Protein AF-A0AAV8SXL3-F1 (afdb_monomer_lite)

Secondary structure (DSSP, 8-state):
-----SSS---TTS---SSSTTTT------HHHHHHHHHHHHHHHHHHTT-HHHHHHHHHHHHHHHHHHHTT--BHHHHHHHHGGG--GGG-B-HHHHHHHHHHHHHHHHHHHHHHHHTT-

Organism: NCBI:txid1862640

Radius of gyration: 20.55 Å; chains: 1; bounding box: 75×24×53 Å

Sequence (121 aa):
MSELFSRHLDYHYLVSHPSSSLKGGETCTNSIASIFAWSRGLAHRAKLDDDARLLDFTEKLEAACIGVVESGKMTKDLALIIHGSKLTRDQYVNTEEFIDAVDEELKTRLAIKAQRGVAKA

Structure (mmCIF, N/CA/C/O backbone):
data_AF-A0AAV8SXL3-F1
#
_entry.id   AF-A0AAV8SXL3-F1
#
loop_
_atom_site.group_PDB
_atom_site.id
_atom_site.type_symbol
_atom_site.label_atom_id
_atom_site.label_alt_id
_atom_site.label_comp_id
_atom_site.label_asym_id
_atom_site.label_entity_id
_atom_site.label_seq_id
_atom_site.pdbx_PDB_ins_code
_atom_site.Cartn_x
_atom_site.Cartn_y
_atom_site.Cartn_z
_atom_site.occupancy
_atom_site.B_iso_or_equiv
_atom_site.auth_seq_id
_atom_site.auth_comp_id
_atom_site.auth_asym_id
_atom_site.auth_atom_id
_atom_site.pdbx_PDB_model_num
ATOM 1 N N . MET A 1 1 ? 45.869 -5.539 35.086 1.00 43.00 1 MET A N 1
ATOM 2 C CA . MET A 1 1 ? 46.646 -4.883 34.017 1.00 43.00 1 MET A CA 1
ATOM 3 C C . MET A 1 1 ? 46.448 -5.716 32.761 1.00 43.00 1 MET A C 1
ATOM 5 O O . MET A 1 1 ? 46.987 -6.806 32.725 1.00 43.00 1 MET A O 1
ATOM 9 N N . SER A 1 2 ? 45.650 -5.396 31.751 1.00 42.22 2 SER A N 1
ATOM 10 C CA . SER A 1 2 ? 44.787 -4.257 31.390 1.00 42.22 2 SER A CA 1
ATOM 11 C C . SER A 1 2 ? 44.322 -4.637 29.974 1.00 42.22 2 SER A C 1
ATOM 13 O O . SER A 1 2 ? 45.177 -4.761 29.107 1.00 42.22 2 SER A O 1
ATOM 15 N N . GLU A 1 3 ? 43.131 -5.210 29.801 1.00 39.22 3 GLU A N 1
ATOM 16 C CA . GLU A 1 3 ? 41.997 -4.700 28.987 1.00 39.22 3 GLU A CA 1
ATOM 17 C C . GLU A 1 3 ? 41.263 -6.003 28.571 1.00 39.22 3 GLU A C 1
ATOM 19 O O . GLU A 1 3 ? 41.872 -6.850 27.932 1.00 39.22 3 GLU A O 1
ATOM 24 N N . LEU A 1 4 ? 40.069 -6.420 29.010 1.00 47.38 4 LEU A N 1
ATOM 25 C CA . LEU A 1 4 ? 38.775 -5.750 29.137 1.00 47.38 4 LEU A CA 1
ATOM 26 C C . LEU A 1 4 ? 38.450 -4.878 27.914 1.00 47.38 4 LEU A C 1
ATOM 28 O O . LEU A 1 4 ? 39.121 -3.883 27.684 1.00 47.38 4 LEU A O 1
ATOM 32 N N . PHE A 1 5 ? 37.361 -5.248 27.217 1.00 36.19 5 PHE A N 1
ATOM 33 C CA . PHE A 1 5 ? 36.490 -4.387 26.392 1.00 36.19 5 PHE A CA 1
ATOM 34 C C . PHE A 1 5 ? 36.482 -4.426 24.845 1.00 36.19 5 PHE A C 1
ATOM 36 O O . PHE A 1 5 ? 36.018 -3.459 24.246 1.00 36.19 5 PHE A O 1
ATOM 43 N N . SER A 1 6 ? 36.868 -5.507 24.141 1.00 38.91 6 SER A N 1
ATOM 44 C CA . SER A 1 6 ? 36.725 -5.456 22.660 1.00 38.91 6 SER A CA 1
ATOM 45 C C . SER A 1 6 ? 36.506 -6.747 21.856 1.00 38.91 6 SER A C 1
ATOM 47 O O . SER A 1 6 ? 36.824 -6.775 20.673 1.00 38.91 6 SER A O 1
ATOM 49 N N . ARG A 1 7 ? 35.971 -7.838 22.427 1.00 38.25 7 ARG A N 1
ATOM 50 C CA . ARG A 1 7 ? 35.730 -9.078 21.641 1.00 38.25 7 ARG A CA 1
ATOM 51 C C . ARG A 1 7 ? 34.471 -9.869 22.012 1.00 38.25 7 ARG A C 1
ATOM 53 O O . ARG A 1 7 ? 34.505 -11.093 22.051 1.00 38.25 7 ARG A O 1
ATOM 60 N N . HIS A 1 8 ? 33.356 -9.197 22.295 1.00 44.12 8 HIS 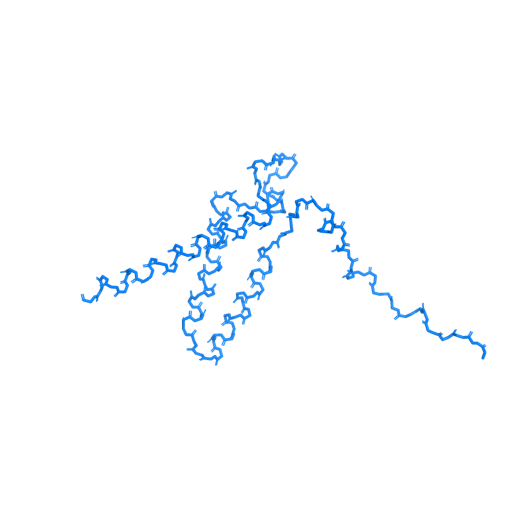A N 1
ATOM 61 C CA . HIS A 1 8 ? 32.078 -9.906 22.476 1.00 44.12 8 HIS A CA 1
ATOM 62 C C . HIS A 1 8 ? 30.880 -9.210 21.830 1.00 44.12 8 HIS A C 1
ATOM 64 O O . HIS A 1 8 ? 29.773 -9.247 22.348 1.00 44.12 8 HIS A O 1
ATOM 70 N N . LEU A 1 9 ? 31.101 -8.569 20.687 1.00 40.28 9 LEU A N 1
ATOM 71 C CA . LEU A 1 9 ? 30.021 -8.084 19.841 1.00 40.28 9 LEU A CA 1
ATOM 72 C C . LEU A 1 9 ? 30.327 -8.472 18.397 1.00 40.28 9 LEU A C 1
ATOM 74 O O . LEU A 1 9 ? 30.685 -7.636 17.573 1.00 40.28 9 LEU A O 1
ATOM 78 N N . ASP A 1 10 ? 30.142 -9.757 18.094 1.00 41.53 10 ASP A N 1
ATOM 79 C CA . ASP A 1 10 ? 29.799 -10.207 16.743 1.00 41.53 10 ASP A CA 1
ATOM 80 C C . ASP A 1 10 ? 28.389 -9.685 16.390 1.00 41.53 10 ASP A C 1
ATOM 82 O O . ASP A 1 10 ? 27.446 -10.434 16.158 1.00 41.53 10 ASP A O 1
ATOM 86 N N . TYR A 1 11 ? 28.235 -8.357 16.317 1.00 37.50 11 TYR A N 1
ATOM 87 C CA . TYR A 1 11 ? 27.122 -7.666 15.648 1.00 37.50 11 TYR A CA 1
ATOM 88 C C . TYR A 1 11 ? 27.303 -7.717 14.117 1.00 37.50 11 TYR A C 1
ATOM 90 O O . TYR A 1 11 ? 26.966 -6.790 13.382 1.00 37.50 11 TYR A O 1
ATOM 98 N N . HIS A 1 12 ? 27.853 -8.820 13.613 1.00 43.84 12 HIS A N 1
ATOM 99 C CA . HIS A 1 12 ? 28.385 -8.941 12.261 1.00 43.84 12 HIS A CA 1
ATOM 100 C C . HIS A 1 12 ? 27.328 -9.295 11.196 1.00 43.84 12 HIS A C 1
ATOM 102 O O . HIS A 1 12 ? 27.674 -9.879 10.174 1.00 43.84 12 HIS A O 1
ATOM 108 N N . TYR A 1 13 ? 26.054 -8.921 11.399 1.00 37.41 13 TYR A N 1
ATOM 109 C CA . TYR A 1 13 ? 24.984 -9.115 10.400 1.00 37.41 13 TYR A CA 1
ATOM 110 C C . TYR A 1 13 ? 23.921 -8.004 10.297 1.00 37.41 13 TYR A C 1
ATOM 112 O O . TYR A 1 13 ? 23.021 -8.132 9.474 1.00 37.41 13 TYR A O 1
ATOM 120 N N . LEU A 1 14 ? 23.995 -6.905 11.064 1.00 42.94 14 LEU A N 1
ATOM 121 C CA . LEU A 1 14 ? 22.891 -5.922 11.108 1.00 42.94 14 LEU A CA 1
ATOM 122 C C . LEU A 1 14 ? 23.165 -4.535 10.515 1.00 42.94 14 LEU A C 1
ATOM 124 O O . LEU A 1 14 ? 22.284 -3.683 10.569 1.00 42.94 14 LEU A O 1
ATOM 128 N N . VAL A 1 15 ? 24.319 -4.290 9.889 1.00 46.06 15 VAL A N 1
ATOM 129 C CA . VAL A 1 15 ? 24.576 -3.004 9.214 1.00 46.06 15 VAL A CA 1
ATOM 130 C C . VAL A 1 15 ? 25.356 -3.208 7.914 1.00 46.06 15 VAL A C 1
ATOM 132 O O . VAL A 1 15 ? 26.537 -2.904 7.793 1.00 46.06 15 VAL A O 1
ATOM 135 N N . SER A 1 16 ? 24.677 -3.723 6.899 1.00 39.53 16 SER A N 1
ATOM 136 C CA . SER A 1 16 ? 25.047 -3.478 5.505 1.00 39.53 16 SER A CA 1
ATOM 137 C C . SER A 1 16 ? 23.728 -3.156 4.818 1.00 39.53 16 SER A C 1
ATOM 139 O O . SER A 1 16 ? 22.988 -4.057 4.451 1.00 39.53 16 SER A O 1
ATOM 141 N N . HIS A 1 17 ? 23.212 -1.937 4.966 1.00 47.19 17 HIS A N 1
ATOM 142 C CA . HIS A 1 17 ? 23.449 -0.874 3.994 1.00 47.19 17 HIS A CA 1
ATOM 143 C C . HIS A 1 17 ? 23.376 0.526 4.640 1.00 47.19 17 HIS A C 1
ATOM 145 O O . HIS A 1 17 ? 22.283 1.070 4.793 1.00 47.19 17 HIS A O 1
ATOM 151 N N . PRO A 1 18 ? 24.517 1.176 4.927 1.00 44.28 18 PRO A N 1
ATOM 152 C CA . PRO A 1 18 ? 24.544 2.627 5.085 1.00 44.28 18 PRO A CA 1
ATOM 153 C C . PRO A 1 18 ? 25.575 3.255 4.135 1.00 44.28 18 PRO A C 1
ATOM 155 O O . PRO A 1 18 ? 26.580 3.791 4.590 1.00 44.28 18 PRO A O 1
ATOM 158 N N . SER A 1 19 ? 25.434 3.139 2.805 1.00 43.44 19 SER A N 1
ATOM 159 C CA . SER A 1 19 ? 26.451 3.724 1.894 1.00 43.44 19 SER A CA 1
ATOM 160 C C . SER A 1 19 ? 26.016 4.064 0.462 1.00 43.44 19 SER A C 1
ATOM 162 O O . SER A 1 19 ? 26.876 4.450 -0.325 1.00 43.44 19 SER A O 1
ATOM 164 N N . SER A 1 20 ? 24.738 3.958 0.086 1.00 43.78 20 SER A N 1
ATOM 165 C CA . SER A 1 20 ? 24.270 4.393 -1.249 1.00 43.78 20 SER A CA 1
ATOM 166 C C . SER A 1 20 ? 23.377 5.637 -1.202 1.00 43.78 20 SER A C 1
ATOM 168 O O . SER A 1 20 ? 23.541 6.517 -2.043 1.00 43.78 20 SER A O 1
ATOM 170 N N . SER A 1 21 ? 22.535 5.803 -0.174 1.00 46.56 21 SER A N 1
ATOM 171 C CA . SER A 1 21 ? 21.697 7.012 -0.035 1.00 46.56 21 SER A CA 1
ATOM 172 C C . SER A 1 21 ? 22.473 8.277 0.362 1.00 46.56 21 SER A C 1
ATOM 174 O O . SER A 1 21 ? 21.969 9.378 0.189 1.00 46.56 21 SER A O 1
ATOM 176 N N . LEU A 1 22 ? 23.717 8.157 0.845 1.00 38.78 22 LEU A N 1
ATOM 177 C CA . LEU A 1 22 ? 24.577 9.311 1.168 1.00 38.78 22 LEU A CA 1
ATOM 178 C C . LEU A 1 22 ? 25.372 9.836 -0.044 1.00 38.78 22 LEU A C 1
ATOM 180 O O . LEU A 1 22 ? 26.066 10.844 0.065 1.00 38.78 22 LEU A O 1
ATOM 184 N N . LYS A 1 23 ? 25.297 9.160 -1.199 1.00 40.06 23 LYS A N 1
ATOM 185 C CA . LYS A 1 23 ? 26.036 9.507 -2.423 1.00 40.06 23 LYS A CA 1
ATOM 186 C C . LYS A 1 23 ? 25.127 9.489 -3.652 1.00 40.06 23 LYS A C 1
ATOM 188 O O . LYS A 1 23 ? 25.386 8.732 -4.575 1.00 40.06 23 LYS A O 1
ATOM 193 N N . GLY A 1 24 ? 24.070 10.306 -3.658 1.00 41.59 24 GLY A N 1
ATOM 194 C CA . GLY A 1 24 ? 23.363 10.748 -4.877 1.00 41.59 24 GLY A CA 1
ATOM 195 C C . GLY A 1 24 ? 22.913 9.670 -5.878 1.00 41.59 24 GLY A C 1
ATOM 196 O O . GLY A 1 24 ? 22.670 9.996 -7.035 1.00 41.59 24 GLY A O 1
ATOM 197 N N . GLY A 1 25 ? 22.849 8.401 -5.473 1.00 45.16 25 GLY A N 1
ATOM 198 C CA . GLY A 1 25 ? 22.430 7.289 -6.311 1.00 45.16 25 GLY A CA 1
ATOM 199 C C . GLY A 1 25 ? 20.956 7.004 -6.075 1.00 45.16 25 GLY A C 1
ATOM 200 O O . GLY A 1 25 ? 20.516 6.970 -4.924 1.00 45.16 25 GLY A O 1
ATOM 201 N N . GLU A 1 26 ? 20.208 6.783 -7.157 1.00 51.91 26 GLU A N 1
ATOM 202 C CA . GLU A 1 26 ? 18.798 6.392 -7.106 1.00 51.91 26 GLU A CA 1
ATOM 203 C C . GLU A 1 26 ? 18.638 5.168 -6.193 1.00 51.91 26 GLU A C 1
ATOM 205 O O . GLU A 1 26 ? 19.021 4.043 -6.530 1.00 51.91 26 GLU A O 1
ATOM 210 N N . THR A 1 27 ? 18.111 5.389 -4.990 1.00 54.62 27 THR A N 1
ATOM 211 C CA . THR A 1 27 ? 17.890 4.313 -4.029 1.00 54.62 27 THR A CA 1
ATOM 212 C C . THR A 1 27 ? 16.686 3.516 -4.526 1.00 54.62 27 THR A C 1
ATOM 214 O O . THR A 1 27 ? 15.597 4.061 -4.693 1.00 54.62 27 THR A O 1
ATOM 217 N N . CYS A 1 28 ? 16.888 2.232 -4.816 1.00 55.38 28 CYS A N 1
ATOM 218 C CA . CYS A 1 28 ? 15.854 1.300 -5.278 1.00 55.38 28 CYS A CA 1
ATOM 219 C C . CYS A 1 28 ? 15.542 0.277 -4.175 1.00 55.38 28 CYS A C 1
ATOM 221 O O . CYS A 1 28 ? 15.527 -0.919 -4.438 1.00 55.38 28 CYS A O 1
ATOM 223 N N . THR A 1 29 ? 15.389 0.743 -2.934 1.00 65.38 29 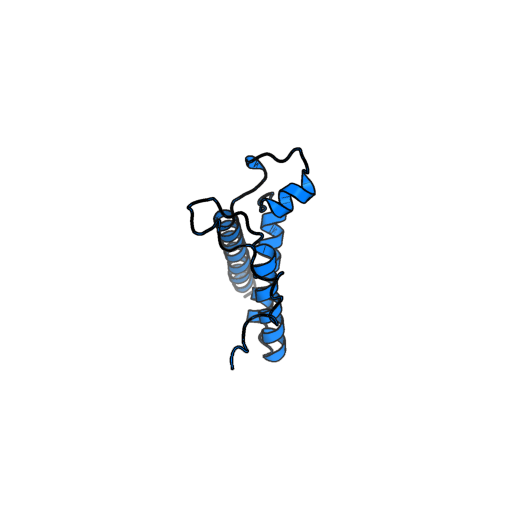THR A N 1
ATOM 224 C CA . THR A 1 29 ? 15.073 -0.114 -1.786 1.00 65.38 29 THR A CA 1
ATOM 225 C C . THR A 1 29 ? 13.587 -0.443 -1.813 1.00 65.38 29 THR A C 1
ATOM 227 O O . THR A 1 29 ? 12.762 0.453 -1.980 1.00 65.38 29 THR A O 1
ATOM 230 N N . ASN A 1 30 ? 13.223 -1.709 -1.616 1.00 68.19 30 ASN A N 1
ATOM 231 C CA . ASN A 1 30 ? 11.827 -2.126 -1.540 1.00 68.19 30 ASN A CA 1
ATOM 232 C C . ASN A 1 30 ? 11.054 -1.466 -0.371 1.00 68.19 30 ASN A C 1
ATOM 234 O O . ASN A 1 30 ? 10.989 -1.994 0.741 1.00 68.19 30 ASN A O 1
ATOM 238 N N . SER A 1 31 ? 10.421 -0.323 -0.638 1.00 77.31 31 SER A N 1
ATOM 239 C CA . SER A 1 31 ? 9.575 0.420 0.303 1.00 77.31 31 SER A CA 1
ATOM 240 C C . SER A 1 31 ? 8.257 -0.288 0.634 1.00 77.31 31 SER A C 1
ATOM 242 O O . SER A 1 31 ? 7.638 0.043 1.646 1.00 77.31 31 SER A O 1
ATOM 244 N N . ILE A 1 32 ? 7.856 -1.309 -0.138 1.00 82.94 32 ILE A N 1
ATOM 245 C CA . ILE A 1 32 ? 6.625 -2.082 0.092 1.00 82.94 32 ILE A CA 1
ATOM 246 C C . ILE A 1 32 ? 6.662 -2.737 1.472 1.00 82.94 32 ILE A C 1
ATOM 248 O O . ILE A 1 32 ? 5.701 -2.625 2.228 1.00 82.94 32 ILE A O 1
ATOM 252 N N . ALA A 1 33 ? 7.782 -3.363 1.847 1.00 85.12 33 ALA A N 1
ATOM 253 C CA . ALA A 1 33 ? 7.908 -4.021 3.147 1.00 85.12 33 ALA A CA 1
ATOM 254 C C . ALA A 1 33 ? 7.700 -3.035 4.312 1.00 85.12 33 ALA A C 1
ATOM 256 O O . ALA A 1 33 ? 6.972 -3.336 5.259 1.00 85.12 33 ALA A O 1
ATOM 257 N N . SER A 1 34 ? 8.273 -1.833 4.214 1.00 88.56 34 SER A N 1
ATOM 258 C CA . SER A 1 34 ? 8.109 -0.776 5.217 1.00 88.56 34 SER A CA 1
ATOM 259 C C . SER A 1 34 ? 6.670 -0.258 5.284 1.00 88.56 34 SER A C 1
ATOM 261 O O . SER A 1 34 ? 6.134 -0.087 6.378 1.00 88.56 34 SER A O 1
ATOM 263 N N . ILE A 1 35 ? 6.012 -0.057 4.137 1.00 89.25 35 ILE A N 1
ATOM 264 C CA . ILE A 1 35 ? 4.599 0.356 4.073 1.00 89.25 35 ILE A CA 1
ATOM 265 C C . ILE A 1 35 ? 3.696 -0.704 4.723 1.00 89.25 35 ILE A C 1
ATOM 267 O O . ILE A 1 35 ? 2.805 -0.372 5.510 1.00 89.25 35 ILE A O 1
ATOM 271 N N . PHE A 1 36 ? 3.943 -1.987 4.446 1.00 90.56 36 PHE A N 1
ATOM 272 C CA . PHE A 1 36 ? 3.181 -3.093 5.030 1.00 90.56 36 PHE A CA 1
ATOM 273 C C . PHE A 1 36 ? 3.432 -3.258 6.535 1.00 90.56 36 PHE A C 1
ATOM 275 O O . PHE A 1 36 ? 2.499 -3.541 7.282 1.00 90.56 36 PHE A O 1
ATOM 282 N N . ALA A 1 37 ? 4.654 -3.012 7.015 1.00 91.81 37 ALA A N 1
ATOM 283 C CA . ALA A 1 37 ? 4.940 -3.010 8.449 1.00 91.81 37 ALA A CA 1
ATOM 284 C C . ALA A 1 37 ? 4.113 -1.944 9.194 1.00 91.81 37 ALA A C 1
ATOM 286 O O . ALA A 1 37 ? 3.484 -2.242 10.213 1.00 91.81 37 ALA A O 1
ATOM 287 N N . TRP A 1 38 ? 4.054 -0.720 8.658 1.00 93.19 38 TRP A N 1
ATOM 288 C CA . TRP A 1 38 ? 3.274 0.369 9.250 1.00 93.19 38 TRP A CA 1
ATOM 289 C C . TRP A 1 38 ? 1.767 0.140 9.161 1.00 93.19 38 TRP A C 1
ATOM 291 O O . TRP A 1 38 ? 1.077 0.256 10.172 1.00 93.19 38 TRP A O 1
ATOM 301 N N . SER A 1 39 ? 1.248 -0.216 7.985 1.00 94.25 39 SER A N 1
ATOM 302 C CA . SER A 1 39 ? -0.190 -0.470 7.801 1.00 94.25 39 SER A CA 1
ATOM 303 C C . SER A 1 39 ? -0.691 -1.598 8.700 1.00 94.25 39 SER A C 1
ATOM 305 O O . SER A 1 39 ? -1.721 -1.430 9.347 1.00 94.25 39 SER A O 1
ATOM 307 N N . ARG A 1 40 ? 0.062 -2.694 8.857 1.00 93.81 40 ARG A N 1
ATOM 308 C CA . ARG A 1 40 ? -0.309 -3.795 9.764 1.00 93.81 40 ARG A CA 1
ATOM 309 C C . ARG A 1 40 ? -0.253 -3.393 11.235 1.00 93.81 40 ARG A C 1
ATOM 311 O O . ARG A 1 40 ? -1.150 -3.766 11.993 1.00 93.81 40 ARG A O 1
ATOM 318 N N . GLY A 1 41 ? 0.751 -2.612 11.638 1.00 94.56 41 GLY A N 1
ATOM 319 C CA . GLY A 1 41 ? 0.831 -2.053 12.991 1.00 94.56 41 GLY A CA 1
ATOM 320 C C . GLY A 1 41 ? -0.349 -1.127 13.311 1.00 94.56 41 GLY A C 1
ATOM 321 O O . GLY A 1 41 ? -0.979 -1.257 14.364 1.00 94.56 41 GLY A O 1
ATOM 322 N N . LEU A 1 42 ? -0.702 -0.247 12.373 1.00 94.25 42 LEU A N 1
ATOM 323 C CA . LEU A 1 42 ? -1.852 0.653 12.482 1.00 94.25 42 LEU A CA 1
ATOM 324 C C . LEU A 1 42 ? -3.182 -0.105 12.462 1.00 94.25 42 LEU A C 1
ATOM 326 O O . LEU A 1 42 ? -4.062 0.208 13.255 1.00 94.25 42 LEU A O 1
ATOM 330 N N . ALA A 1 43 ? -3.321 -1.137 11.631 1.00 95.06 43 ALA A N 1
ATOM 331 C CA . ALA A 1 43 ? -4.526 -1.960 11.571 1.00 95.06 43 ALA A CA 1
ATOM 332 C C . ALA A 1 43 ? -4.750 -2.711 12.889 1.00 95.06 43 ALA A C 1
ATOM 334 O O . ALA A 1 43 ? -5.881 -2.862 13.348 1.00 95.06 43 ALA A O 1
ATOM 335 N N . HIS A 1 44 ? -3.670 -3.174 13.527 1.00 95.06 44 HIS A N 1
ATOM 336 C CA . HIS A 1 44 ? -3.756 -3.776 14.852 1.00 95.06 44 HIS A CA 1
ATOM 337 C C . HIS A 1 44 ? -4.200 -2.755 15.906 1.00 95.06 44 HIS A C 1
ATOM 339 O O . HIS A 1 44 ? -5.092 -3.054 16.695 1.00 95.06 44 HIS A O 1
ATOM 345 N N . ARG A 1 45 ? -3.639 -1.538 15.880 1.00 95.38 45 ARG A N 1
ATOM 346 C CA . ARG A 1 45 ? -4.065 -0.445 16.766 1.00 95.38 45 ARG A CA 1
ATOM 347 C C . ARG A 1 45 ? -5.5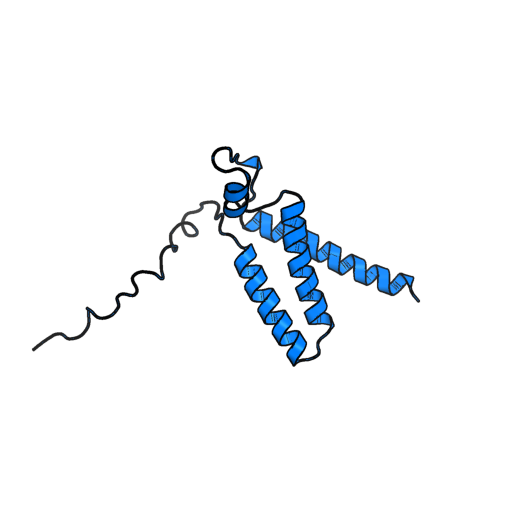39 -0.089 16.566 1.00 95.38 45 ARG A C 1
ATOM 349 O O . ARG A 1 45 ? -6.279 -0.048 17.538 1.00 95.38 45 ARG A O 1
ATOM 356 N N . ALA A 1 46 ? -5.976 0.042 15.317 1.00 95.44 46 ALA A N 1
ATOM 357 C CA . ALA A 1 46 ? -7.364 0.318 14.960 1.00 95.44 46 ALA A CA 1
ATOM 358 C C . ALA A 1 46 ? -8.338 -0.709 15.552 1.00 95.44 46 ALA A C 1
ATOM 360 O O . ALA A 1 46 ? -9.394 -0.340 16.048 1.00 95.44 46 ALA A O 1
ATOM 361 N N . LYS A 1 47 ? -7.967 -1.996 15.546 1.00 93.75 47 LYS A N 1
ATOM 362 C CA . LYS A 1 47 ? -8.779 -3.065 16.150 1.00 93.75 47 LYS A CA 1
ATOM 363 C C . LYS A 1 47 ? -8.846 -2.982 17.673 1.00 93.75 47 LYS A C 1
ATOM 365 O O . LYS A 1 47 ? -9.869 -3.343 18.239 1.00 93.75 47 LYS A O 1
ATOM 370 N N . LEU A 1 48 ? -7.766 -2.556 18.330 1.00 95.81 48 LEU A N 1
ATOM 371 C CA . LEU A 1 48 ? -7.748 -2.373 19.785 1.00 95.81 48 LEU A CA 1
ATOM 372 C C . LEU A 1 48 ? -8.607 -1.181 20.218 1.00 95.81 48 LEU A C 1
ATOM 374 O O . LEU A 1 48 ? -9.236 -1.242 21.269 1.00 95.81 48 LEU A O 1
ATOM 378 N N . ASP A 1 49 ? -8.640 -0.136 19.393 1.00 95.12 49 ASP A N 1
ATOM 379 C CA . ASP A 1 49 ? -9.325 1.123 19.689 1.00 95.12 49 ASP A CA 1
ATOM 380 C C . ASP A 1 49 ? -10.751 1.192 19.087 1.00 95.12 49 ASP A C 1
ATOM 382 O O . ASP A 1 49 ? -11.412 2.220 19.203 1.00 95.12 49 ASP A O 1
ATOM 386 N N . ASP A 1 50 ? -11.220 0.117 18.433 1.00 94.69 50 ASP A N 1
ATOM 387 C CA . ASP A 1 50 ? -12.472 0.051 17.651 1.00 94.69 50 ASP A CA 1
ATOM 388 C C . ASP A 1 50 ? -12.620 1.193 16.613 1.00 94.69 50 ASP A C 1
ATOM 390 O O . ASP A 1 50 ? -13.710 1.680 16.304 1.00 94.69 50 ASP A O 1
ATOM 394 N N . ASP A 1 51 ? -11.496 1.644 16.040 1.00 95.62 51 ASP A N 1
ATOM 395 C CA . ASP A 1 51 ? -11.471 2.713 15.039 1.00 95.62 51 ASP A CA 1
ATOM 396 C C . ASP A 1 51 ? -11.643 2.151 13.621 1.00 95.62 51 ASP A C 1
AT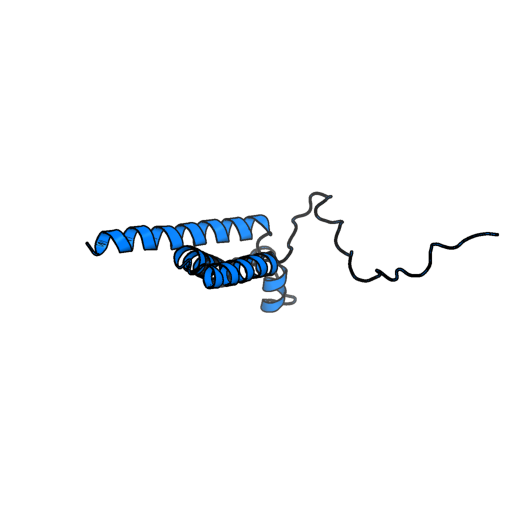OM 398 O O . ASP A 1 51 ? -10.687 1.870 12.886 1.00 95.62 51 ASP A O 1
ATOM 402 N N . ALA A 1 52 ? -12.903 2.042 13.202 1.00 93.50 52 ALA A N 1
ATOM 403 C CA . ALA A 1 52 ? -13.262 1.601 11.858 1.00 93.50 52 ALA A CA 1
ATOM 404 C C . ALA A 1 52 ? -12.698 2.500 10.739 1.00 93.50 52 ALA A C 1
ATOM 406 O O . ALA A 1 52 ? -12.500 2.022 9.622 1.00 93.50 52 ALA A O 1
ATOM 407 N N . ARG A 1 53 ? -12.429 3.791 10.994 1.00 92.50 53 ARG A N 1
ATOM 408 C CA . ARG A 1 53 ? -11.873 4.703 9.975 1.00 92.50 53 ARG A CA 1
ATOM 409 C C . ARG A 1 53 ? -10.387 4.452 9.777 1.00 92.50 53 ARG A C 1
ATOM 411 O O . ARG A 1 53 ? -9.925 4.451 8.638 1.00 92.50 53 ARG A O 1
ATOM 418 N N . LEU A 1 54 ? -9.654 4.216 10.864 1.00 92.31 54 LEU A N 1
ATOM 419 C CA . LEU A 1 54 ? -8.236 3.882 10.791 1.00 92.31 54 LEU A CA 1
ATOM 420 C C . LEU A 1 54 ? -8.028 2.523 10.113 1.00 92.31 54 LEU A C 1
ATOM 422 O O . LEU A 1 54 ? -7.173 2.407 9.237 1.00 92.31 54 LEU A O 1
ATOM 426 N N . LEU A 1 55 ? -8.849 1.523 10.446 1.00 94.12 55 LEU A N 1
ATOM 427 C CA . LEU A 1 55 ? -8.797 0.217 9.787 1.00 94.12 55 LEU A CA 1
ATOM 428 C C . LEU A 1 55 ? -9.047 0.349 8.273 1.00 94.12 55 LEU A C 1
ATOM 430 O O . LEU A 1 55 ? -8.242 -0.105 7.460 1.00 94.12 55 LEU A O 1
ATOM 434 N N . ASP A 1 56 ? -10.095 1.079 7.895 1.00 93.69 56 ASP A N 1
ATOM 435 C CA . ASP A 1 56 ? -10.470 1.351 6.504 1.00 93.69 56 ASP A CA 1
ATOM 436 C C . ASP A 1 56 ? -9.404 2.149 5.722 1.00 93.69 56 ASP A C 1
ATOM 438 O O . ASP A 1 56 ? -9.291 1.999 4.499 1.00 93.69 56 ASP A O 1
ATOM 442 N N . PHE A 1 57 ? -8.621 2.992 6.403 1.00 94.88 57 PHE A N 1
ATOM 443 C CA . PHE A 1 57 ? -7.451 3.661 5.831 1.00 94.88 57 PHE A CA 1
ATOM 444 C C . PHE A 1 57 ? -6.316 2.667 5.572 1.00 94.88 57 PHE A C 1
ATOM 446 O O . PHE A 1 57 ? -5.770 2.643 4.470 1.00 94.88 57 PHE A O 1
ATOM 453 N N . THR A 1 58 ? -5.985 1.817 6.550 1.00 95.31 58 THR A N 1
ATOM 454 C CA . THR A 1 58 ? -4.896 0.836 6.403 1.00 95.31 58 THR A CA 1
ATOM 455 C C . THR A 1 58 ? -5.155 -0.163 5.282 1.00 95.31 58 THR A C 1
ATOM 457 O O . THR A 1 58 ? -4.256 -0.441 4.493 1.00 95.31 58 THR A O 1
ATOM 460 N N . GLU A 1 59 ? -6.398 -0.623 5.136 1.00 94.75 59 GLU A N 1
ATOM 461 C CA . GLU A 1 59 ? -6.801 -1.521 4.050 1.00 94.75 59 GLU A CA 1
ATOM 462 C C . GLU A 1 59 ? -6.667 -0.847 2.678 1.00 94.75 59 GLU A C 1
ATOM 464 O O . GLU 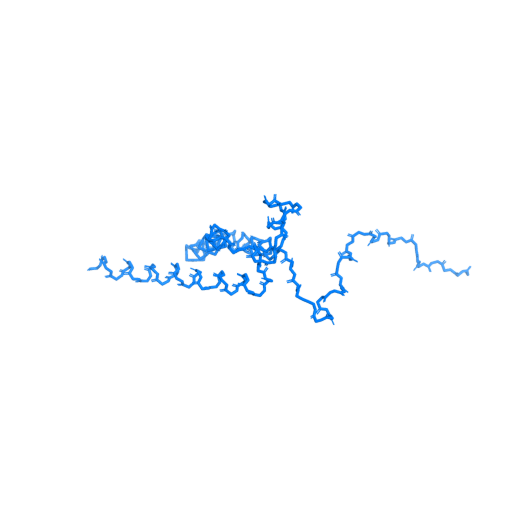A 1 59 ? -6.231 -1.471 1.711 1.00 94.75 59 GLU A O 1
ATOM 469 N N . LYS A 1 60 ? -6.988 0.450 2.583 1.00 94.88 60 LYS A N 1
ATOM 470 C CA . LYS A 1 60 ? -6.791 1.221 1.347 1.00 94.88 60 LYS A CA 1
ATOM 471 C C . LYS A 1 60 ? -5.331 1.465 1.032 1.00 94.88 60 LYS A C 1
ATOM 473 O O . LYS A 1 60 ? -4.989 1.422 -0.143 1.00 94.88 60 LYS A O 1
ATOM 478 N N . LEU A 1 61 ? -4.499 1.723 2.036 1.00 94.69 61 LEU A N 1
ATOM 479 C CA . LEU A 1 61 ? -3.061 1.893 1.847 1.00 94.69 61 LEU A CA 1
ATOM 480 C C . LEU A 1 61 ? -2.432 0.612 1.285 1.00 94.69 61 LEU A C 1
ATOM 482 O O . LEU A 1 61 ? -1.686 0.673 0.309 1.00 94.69 61 LEU A O 1
ATOM 486 N N . GLU A 1 62 ? -2.792 -0.552 1.832 1.00 94.69 62 GLU A N 1
ATOM 487 C CA . GLU A 1 62 ? -2.353 -1.841 1.286 1.00 94.69 62 GLU A CA 1
ATOM 488 C C . GLU A 1 62 ? -2.878 -2.062 -0.139 1.00 94.69 62 GLU A C 1
ATOM 490 O O . GLU A 1 62 ? -2.113 -2.422 -1.034 1.00 94.69 62 GLU A O 1
ATOM 495 N N . ALA A 1 63 ? -4.162 -1.784 -0.381 1.00 94.75 63 ALA A N 1
ATOM 496 C CA . ALA A 1 63 ? -4.764 -1.947 -1.701 1.00 94.75 63 ALA A CA 1
ATOM 497 C C . ALA A 1 63 ? -4.194 -0.975 -2.751 1.00 94.75 63 ALA A C 1
ATOM 499 O O . ALA A 1 63 ? -4.097 -1.338 -3.920 1.00 94.75 63 ALA A O 1
ATOM 500 N N . ALA A 1 64 ? -3.809 0.241 -2.354 1.00 95.31 64 ALA A N 1
ATOM 501 C CA . ALA A 1 64 ? -3.136 1.206 -3.219 1.00 95.31 64 ALA A CA 1
ATOM 502 C C . ALA A 1 64 ? -1.748 0.699 -3.618 1.00 95.31 64 ALA A C 1
ATOM 504 O O . ALA A 1 64 ? -1.408 0.691 -4.796 1.00 95.31 64 ALA A O 1
ATOM 505 N N . CYS A 1 65 ? -0.981 0.193 -2.650 1.00 93.62 65 CYS A N 1
ATOM 506 C CA . CYS A 1 65 ? 0.336 -0.384 -2.901 1.00 93.62 65 CYS A CA 1
ATOM 507 C C . CYS A 1 65 ? 0.271 -1.565 -3.886 1.00 93.62 65 CYS A C 1
ATOM 509 O O . CYS A 1 65 ? 1.041 -1.618 -4.844 1.00 93.62 65 CYS A O 1
ATOM 511 N N . ILE A 1 66 ? -0.701 -2.465 -3.703 1.00 92.12 66 ILE A N 1
ATOM 512 C CA . ILE A 1 66 ? -0.948 -3.580 -4.629 1.00 92.12 66 ILE A CA 1
ATOM 513 C C . ILE A 1 66 ? -1.350 -3.059 -6.016 1.00 92.12 66 ILE A C 1
ATOM 515 O O . ILE A 1 66 ? -0.762 -3.477 -7.009 1.00 92.12 66 ILE A O 1
ATOM 519 N N . GLY A 1 67 ? -2.286 -2.107 -6.091 1.00 93.44 67 GLY A N 1
ATOM 520 C CA . GLY A 1 67 ? -2.753 -1.549 -7.364 1.00 93.44 67 GLY A CA 1
ATOM 521 C C . GLY A 1 67 ? -1.643 -0.879 -8.180 1.00 93.44 67 GLY A C 1
ATOM 522 O O . GLY A 1 67 ? -1.595 -1.028 -9.400 1.00 93.44 67 GLY A O 1
ATOM 523 N N . VAL A 1 68 ? -0.699 -0.200 -7.522 1.00 93.25 68 VAL A N 1
ATOM 524 C CA . VAL A 1 68 ? 0.474 0.392 -8.185 1.00 93.25 68 VAL A CA 1
ATOM 525 C C . VAL A 1 68 ? 1.362 -0.693 -8.800 1.00 93.25 68 VAL A C 1
ATOM 527 O O . VAL A 1 68 ? 1.722 -0.584 -9.974 1.00 93.25 68 VAL A O 1
ATOM 530 N N . VAL A 1 69 ? 1.634 -1.776 -8.069 1.00 90.88 69 VAL A N 1
ATOM 531 C CA . VAL A 1 69 ? 2.402 -2.920 -8.590 1.00 90.88 69 VAL A CA 1
ATOM 532 C C . VAL A 1 69 ? 1.681 -3.590 -9.762 1.00 90.88 69 VAL A C 1
ATOM 534 O O . VAL A 1 69 ? 2.304 -3.863 -10.788 1.00 90.88 69 VAL A O 1
ATOM 537 N N . GLU A 1 70 ? 0.370 -3.804 -9.652 1.00 89.94 70 GLU A N 1
ATOM 538 C CA . GLU A 1 70 ? -0.458 -4.388 -10.717 1.00 89.94 70 GLU A CA 1
ATOM 539 C C . GLU A 1 70 ? -0.529 -3.498 -11.967 1.00 89.94 70 GLU A C 1
ATOM 541 O O . GLU A 1 70 ? -0.628 -4.009 -13.082 1.00 89.94 70 GLU A O 1
ATOM 546 N N . SER A 1 71 ? -0.399 -2.175 -11.811 1.00 89.44 71 SER A N 1
ATOM 547 C CA . SER A 1 71 ? -0.290 -1.226 -12.930 1.00 89.44 71 SER A CA 1
ATOM 548 C C . SER A 1 71 ? 1.061 -1.273 -13.659 1.00 89.44 71 SER A C 1
ATOM 550 O O . SER A 1 71 ? 1.267 -0.549 -14.633 1.00 89.44 71 SER A O 1
ATOM 552 N N . GLY A 1 72 ? 1.991 -2.116 -13.197 1.00 86.94 72 GLY A N 1
ATOM 553 C CA . GLY A 1 72 ? 3.331 -2.270 -13.759 1.00 86.94 72 GLY A CA 1
ATOM 554 C C . GLY A 1 72 ? 4.380 -1.344 -13.142 1.00 86.94 72 GLY A C 1
ATOM 555 O O . GLY A 1 72 ? 5.547 -1.417 -13.521 1.00 86.94 72 GLY A O 1
ATOM 556 N N . LYS A 1 73 ? 4.009 -0.496 -12.175 1.00 88.62 73 LYS A N 1
ATOM 557 C CA . LYS A 1 73 ? 4.954 0.348 -11.435 1.00 88.62 73 LYS A CA 1
ATOM 558 C C . LYS A 1 73 ? 5.454 -0.404 -10.210 1.00 88.62 73 LYS A C 1
ATOM 560 O O . LYS A 1 73 ? 4.734 -0.582 -9.235 1.00 88.62 73 LYS A O 1
ATOM 565 N N . MET A 1 74 ? 6.704 -0.838 -10.239 1.00 88.12 74 MET A N 1
ATOM 566 C CA . MET A 1 74 ? 7.306 -1.582 -9.135 1.00 88.12 74 MET A CA 1
ATOM 567 C C . MET A 1 74 ? 8.776 -1.224 -8.958 1.00 88.12 74 MET A C 1
ATOM 569 O O . MET A 1 74 ? 9.417 -0.702 -9.868 1.00 88.12 74 MET A O 1
ATOM 573 N N . THR A 1 75 ? 9.319 -1.499 -7.778 1.00 86.81 75 THR A N 1
ATOM 574 C CA . THR A 1 75 ? 10.741 -1.291 -7.497 1.00 86.81 75 THR A CA 1
ATOM 575 C C . THR A 1 75 ? 11.596 -2.375 -8.152 1.00 86.81 75 THR A C 1
ATOM 577 O O . THR A 1 75 ? 11.120 -3.456 -8.515 1.00 86.81 75 THR A O 1
ATOM 580 N N . LYS A 1 76 ? 12.896 -2.091 -8.283 1.00 82.94 76 LYS A N 1
ATOM 581 C CA . LYS A 1 76 ? 13.872 -2.975 -8.934 1.00 82.94 76 LYS A CA 1
ATOM 582 C C . LYS A 1 76 ? 13.876 -4.399 -8.368 1.00 82.94 76 LYS A C 1
ATOM 584 O O . LYS A 1 76 ? 14.013 -5.342 -9.140 1.00 82.94 76 LYS A O 1
ATOM 589 N N . ASP A 1 77 ? 13.698 -4.556 -7.056 1.00 83.38 77 ASP A N 1
ATOM 590 C CA . ASP A 1 77 ? 13.675 -5.867 -6.393 1.00 83.38 77 ASP A CA 1
ATOM 591 C C . ASP A 1 77 ? 12.525 -6.749 -6.902 1.00 83.38 77 ASP A C 1
ATOM 593 O O . ASP A 1 77 ? 12.724 -7.927 -7.199 1.00 83.38 77 ASP A O 1
ATOM 597 N N . LEU A 1 78 ? 11.328 -6.174 -7.065 1.00 83.56 78 LEU A N 1
ATOM 598 C CA . LEU A 1 78 ? 10.159 -6.894 -7.577 1.00 83.56 78 LEU A CA 1
ATOM 599 C C . LEU A 1 78 ? 10.296 -7.189 -9.073 1.00 83.56 78 LEU A C 1
ATOM 601 O O . LEU A 1 78 ? 10.053 -8.313 -9.514 1.00 83.56 78 LEU A O 1
ATOM 605 N N . ALA A 1 79 ? 10.749 -6.200 -9.845 1.00 85.06 79 ALA A N 1
ATOM 606 C CA . ALA A 1 79 ? 10.952 -6.356 -11.279 1.00 85.06 79 ALA A CA 1
ATOM 607 C C . ALA A 1 79 ? 12.010 -7.429 -11.590 1.00 85.06 79 ALA A C 1
ATOM 609 O O . ALA A 1 79 ? 11.861 -8.191 -12.545 1.00 85.06 79 ALA A O 1
ATOM 610 N N . LEU A 1 80 ? 13.049 -7.545 -10.755 1.00 85.38 80 LEU A N 1
ATOM 611 C CA . LEU A 1 80 ? 14.070 -8.585 -10.873 1.00 85.38 80 LEU A CA 1
ATOM 612 C C . LEU A 1 80 ? 13.491 -9.992 -10.660 1.00 85.38 80 LEU A C 1
ATOM 614 O O . LEU A 1 80 ? 13.878 -10.912 -11.377 1.00 85.38 80 LEU A O 1
ATOM 618 N N . ILE A 1 81 ? 12.551 -10.164 -9.725 1.00 85.44 81 ILE A N 1
ATOM 619 C CA . ILE A 1 81 ? 11.874 -11.452 -9.491 1.00 85.44 81 ILE A CA 1
ATOM 620 C C . ILE A 1 81 ? 11.020 -11.849 -10.705 1.00 85.44 81 ILE A C 1
ATOM 622 O O . ILE A 1 81 ? 10.980 -13.023 -11.067 1.00 85.44 81 ILE A O 1
ATOM 626 N N . ILE A 1 82 ? 10.366 -10.882 -11.354 1.00 83.94 82 ILE A N 1
ATOM 627 C CA . ILE A 1 82 ? 9.451 -11.130 -12.479 1.00 83.94 82 ILE A CA 1
ATOM 628 C C . ILE A 1 82 ? 10.204 -11.329 -13.804 1.00 83.94 82 ILE A C 1
ATOM 630 O O . ILE A 1 82 ? 9.895 -12.247 -14.564 1.00 83.94 82 ILE A O 1
ATOM 634 N N . HIS A 1 83 ? 11.188 -10.477 -14.103 1.00 81.75 83 HIS A N 1
ATOM 635 C CA . HIS A 1 83 ? 11.865 -10.432 -15.407 1.00 81.75 83 HIS A CA 1
ATOM 636 C C . HIS A 1 83 ? 13.250 -11.098 -15.421 1.00 81.75 83 HIS A C 1
ATOM 638 O O . HIS A 1 83 ? 13.798 -11.366 -16.497 1.00 81.75 83 HIS A O 1
ATOM 644 N N . GLY A 1 84 ? 13.825 -11.392 -14.251 1.00 86.31 84 GLY A N 1
ATOM 645 C CA . GLY A 1 84 ? 15.136 -12.024 -14.121 1.00 86.31 84 GLY A CA 1
ATOM 646 C C . GLY A 1 84 ? 16.232 -11.257 -14.863 1.00 86.31 84 GLY A C 1
ATOM 647 O O . GLY A 1 84 ? 16.327 -10.033 -14.799 1.00 86.31 84 GLY A O 1
ATOM 648 N N . SER A 1 85 ? 17.061 -11.978 -15.622 1.00 81.31 85 SER A N 1
ATOM 649 C CA . SER A 1 85 ? 18.193 -11.409 -16.371 1.00 81.31 85 SER A CA 1
ATOM 650 C C . SER 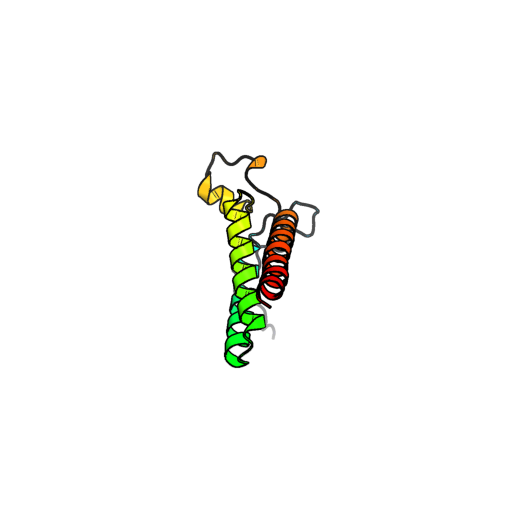A 1 85 ? 17.801 -10.495 -17.542 1.00 81.31 85 SER A C 1
ATOM 652 O O . SER A 1 85 ? 18.683 -9.893 -18.146 1.00 81.31 85 SER A O 1
ATOM 654 N N . LYS A 1 86 ? 16.510 -10.399 -17.893 1.00 83.50 86 LYS A N 1
ATOM 655 C CA . LYS A 1 86 ? 16.001 -9.550 -18.988 1.00 83.50 86 LYS A CA 1
ATOM 656 C C . LYS A 1 86 ? 15.484 -8.189 -18.507 1.00 83.50 86 LYS A C 1
ATOM 658 O O . LYS A 1 86 ? 14.820 -7.499 -19.274 1.00 83.50 86 LYS A O 1
ATOM 663 N N . LEU A 1 87 ? 15.760 -7.832 -17.253 1.00 82.44 87 LEU A N 1
ATOM 664 C CA . LEU A 1 87 ? 15.317 -6.583 -16.646 1.00 82.44 87 LEU A CA 1
ATOM 665 C C . LEU A 1 87 ? 15.843 -5.362 -17.420 1.00 82.44 87 LEU A C 1
ATOM 667 O O . LEU A 1 87 ? 17.055 -5.184 -17.553 1.00 82.44 87 LEU A O 1
ATOM 671 N N . THR A 1 88 ? 14.940 -4.494 -17.873 1.00 84.44 88 THR A N 1
ATOM 672 C CA . THR A 1 88 ? 15.276 -3.186 -18.456 1.00 84.44 88 THR A CA 1
ATOM 673 C C . THR A 1 88 ? 14.935 -2.046 -17.494 1.00 84.44 88 THR A C 1
ATOM 675 O O . THR A 1 88 ? 14.132 -2.210 -16.575 1.00 84.44 88 THR A O 1
ATOM 678 N N . ARG A 1 89 ? 15.560 -0.869 -17.673 1.00 82.75 89 ARG A N 1
ATOM 679 C CA . ARG A 1 89 ? 15.341 0.297 -16.790 1.00 82.75 89 ARG A CA 1
ATOM 680 C C . ARG A 1 89 ? 13.885 0.771 -16.785 1.00 82.75 89 ARG A C 1
ATOM 682 O O . ARG A 1 89 ? 13.439 1.278 -15.762 1.00 82.75 89 ARG A O 1
ATOM 689 N N . ASP A 1 90 ? 13.167 0.554 -17.885 1.00 84.00 90 ASP A N 1
ATOM 690 C CA . ASP A 1 90 ? 11.766 0.952 -18.074 1.00 84.00 90 ASP A CA 1
ATOM 691 C C . ASP A 1 90 ? 10.767 0.063 -17.312 1.00 84.00 90 ASP A C 1
ATOM 693 O O . ASP A 1 90 ? 9.582 0.373 -17.252 1.00 84.00 90 ASP A O 1
ATOM 697 N N . GLN A 1 91 ? 11.227 -1.057 -16.743 1.00 83.31 91 GLN A N 1
ATOM 698 C CA . GLN A 1 91 ? 10.391 -2.024 -16.019 1.00 83.31 91 GLN A CA 1
ATOM 699 C C . GLN A 1 91 ? 10.349 -1.782 -14.508 1.00 83.31 91 GLN A C 1
ATOM 701 O O . GLN A 1 91 ? 9.690 -2.528 -13.785 1.00 83.31 91 GLN A O 1
ATOM 706 N N . TYR A 1 92 ? 11.071 -0.778 -14.009 1.00 87.81 92 TYR A N 1
ATOM 707 C CA . TYR A 1 92 ? 11.043 -0.422 -12.600 1.00 87.81 92 TYR A CA 1
ATOM 708 C C . TYR A 1 92 ? 11.136 1.085 -12.390 1.00 87.81 92 TYR A C 1
ATOM 710 O O . TYR A 1 92 ? 11.703 1.819 -13.196 1.00 87.81 92 TYR A O 1
ATOM 718 N N . VAL A 1 93 ? 10.607 1.532 -11.261 1.00 88.94 93 VAL A N 1
ATOM 719 C CA . VAL A 1 93 ? 10.686 2.916 -10.790 1.00 88.94 93 VAL A CA 1
ATOM 720 C C . VAL A 1 93 ? 11.625 3.006 -9.591 1.00 88.94 93 VAL A C 1
ATOM 722 O O . VAL A 1 93 ? 11.929 1.996 -8.940 1.00 88.94 93 VAL A O 1
ATOM 725 N N . ASN A 1 94 ? 12.128 4.206 -9.313 1.00 86.25 94 ASN A N 1
ATOM 726 C CA . ASN A 1 94 ? 12.890 4.446 -8.092 1.00 86.25 94 ASN A CA 1
ATOM 727 C C . ASN A 1 94 ? 11.953 4.467 -6.860 1.00 86.25 94 ASN A C 1
ATOM 729 O O . ASN A 1 94 ? 10.729 4.371 -6.974 1.00 86.25 94 ASN A O 1
ATOM 733 N N . THR A 1 95 ? 12.529 4.538 -5.656 1.00 83.62 95 THR A N 1
ATOM 734 C CA . THR A 1 95 ? 11.734 4.474 -4.415 1.00 83.62 95 THR A CA 1
ATOM 735 C C . THR A 1 95 ? 10.778 5.661 -4.262 1.00 83.62 95 THR A C 1
ATOM 737 O O . THR A 1 95 ? 9.663 5.470 -3.786 1.00 83.62 95 THR A O 1
ATOM 740 N N . GLU A 1 96 ? 11.199 6.864 -4.657 1.00 86.19 96 GLU A N 1
ATOM 741 C CA . GLU A 1 96 ? 10.403 8.093 -4.533 1.00 86.19 96 GLU A CA 1
ATOM 742 C C . GLU A 1 96 ? 9.212 8.060 -5.494 1.00 86.19 96 GLU A C 1
ATOM 744 O O . GLU A 1 96 ? 8.073 8.177 -5.060 1.00 86.19 96 GLU A O 1
ATOM 749 N N . GLU A 1 97 ? 9.454 7.729 -6.763 1.00 88.94 97 GLU A N 1
ATOM 750 C CA . GLU A 1 97 ? 8.422 7.548 -7.789 1.00 88.94 97 GLU A CA 1
ATOM 751 C C . GLU A 1 97 ? 7.394 6.477 -7.403 1.00 88.94 97 GLU A C 1
ATOM 753 O O . GLU A 1 97 ? 6.202 6.612 -7.690 1.00 88.94 97 GLU A O 1
ATOM 758 N N . PHE A 1 98 ? 7.841 5.393 -6.759 1.00 90.25 98 PHE A N 1
ATOM 759 C CA . PHE A 1 98 ? 6.934 4.371 -6.249 1.00 90.25 98 PHE A CA 1
ATOM 760 C C . PHE A 1 98 ? 6.053 4.917 -5.120 1.00 90.25 98 PHE A C 1
ATOM 762 O O . PHE A 1 98 ? 4.846 4.692 -5.131 1.00 90.25 98 PHE A O 1
ATOM 769 N N . ILE A 1 99 ? 6.637 5.642 -4.161 1.00 90.12 99 ILE A N 1
ATOM 770 C CA . ILE A 1 99 ? 5.895 6.244 -3.044 1.00 90.12 99 ILE A CA 1
ATOM 771 C C . ILE A 1 99 ? 4.883 7.272 -3.561 1.00 90.12 99 ILE A C 1
ATOM 773 O O . ILE A 1 99 ? 3.726 7.225 -3.148 1.00 90.12 99 ILE A O 1
ATOM 777 N N . ASP A 1 100 ? 5.278 8.123 -4.507 1.00 92.25 100 ASP A N 1
ATOM 778 C CA . ASP A 1 100 ? 4.394 9.111 -5.130 1.00 92.25 100 ASP A CA 1
ATOM 779 C C . ASP A 1 100 ? 3.228 8.434 -5.863 1.00 92.25 100 ASP A C 1
ATOM 781 O O . ASP A 1 100 ? 2.074 8.838 -5.731 1.00 92.25 100 ASP A O 1
ATOM 785 N N . ALA A 1 101 ? 3.494 7.345 -6.594 1.00 93.19 101 ALA A N 1
ATOM 786 C CA . ALA A 1 101 ? 2.439 6.580 -7.255 1.00 93.19 101 ALA A CA 1
ATOM 787 C C . ALA A 1 101 ? 1.448 5.962 -6.253 1.00 93.19 101 ALA A C 1
ATOM 789 O O . ALA A 1 101 ? 0.245 5.938 -6.518 1.00 93.19 101 ALA A O 1
ATOM 790 N N . VAL A 1 102 ? 1.937 5.478 -5.105 1.00 93.62 102 VAL A N 1
ATOM 791 C CA . VAL A 1 102 ? 1.090 4.947 -4.026 1.00 93.62 102 VAL A CA 1
ATOM 792 C C . VAL A 1 102 ? 0.256 6.050 -3.382 1.00 93.62 102 VAL A C 1
ATOM 794 O O . VAL A 1 102 ? -0.918 5.816 -3.102 1.00 93.62 102 VAL A O 1
ATOM 797 N N . ASP A 1 103 ? 0.819 7.241 -3.176 1.00 93.62 103 ASP A N 1
ATOM 798 C CA . ASP A 1 103 ? 0.097 8.394 -2.628 1.00 93.62 103 ASP A CA 1
ATOM 799 C C . ASP A 1 103 ? -1.055 8.833 -3.548 1.00 93.62 103 ASP A C 1
ATOM 801 O O . ASP A 1 103 ? -2.194 8.981 -3.100 1.00 93.62 103 ASP A O 1
ATOM 805 N N . GLU A 1 104 ? -0.811 8.945 -4.855 1.00 94.56 104 GLU A N 1
ATOM 806 C CA . GLU A 1 104 ? -1.851 9.304 -5.830 1.00 94.56 104 GLU A CA 1
ATOM 807 C C . GLU A 1 104 ? -2.969 8.248 -5.926 1.00 94.56 104 GLU A C 1
ATOM 809 O O . GLU A 1 104 ? -4.165 8.577 -5.942 1.00 94.56 104 GLU A O 1
ATOM 814 N N . GLU A 1 105 ? -2.609 6.964 -5.913 1.00 94.38 105 GLU A N 1
ATOM 815 C CA . GLU A 1 105 ? -3.579 5.864 -5.892 1.00 94.38 105 GLU A CA 1
ATOM 816 C C . GLU A 1 105 ? -4.393 5.856 -4.584 1.00 94.38 105 GLU A C 1
ATOM 818 O O . GLU A 1 105 ? -5.615 5.664 -4.585 1.00 94.38 105 GLU A O 1
ATOM 823 N N . LEU A 1 106 ? -3.743 6.125 -3.448 1.00 94.00 106 LEU A N 1
ATOM 824 C CA . LEU A 1 106 ? -4.396 6.217 -2.146 1.00 94.00 106 LEU A CA 1
ATOM 825 C C . LEU A 1 106 ? -5.384 7.387 -2.090 1.00 94.00 106 LEU A C 1
ATOM 827 O O . LEU A 1 106 ? -6.530 7.192 -1.673 1.00 94.00 106 LEU A O 1
ATOM 831 N N . LYS A 1 107 ? -4.984 8.584 -2.539 1.00 93.12 107 LYS A N 1
ATOM 832 C CA . LYS A 1 107 ? -5.868 9.760 -2.634 1.00 93.12 107 LYS A CA 1
ATOM 833 C C . LYS A 1 107 ? -7.107 9.449 -3.461 1.00 93.12 107 LYS A C 1
ATOM 835 O O . LYS A 1 107 ? -8.224 9.744 -3.030 1.00 93.12 107 LYS A O 1
ATOM 840 N N . THR A 1 108 ? -6.927 8.783 -4.600 1.00 92.94 108 THR A N 1
ATOM 841 C CA . THR A 1 108 ? -8.029 8.351 -5.468 1.00 92.94 108 THR A CA 1
ATOM 842 C C . THR A 1 108 ? -8.997 7.430 -4.718 1.00 92.94 108 THR A C 1
ATOM 844 O O . THR A 1 108 ? -10.208 7.669 -4.695 1.00 92.94 108 THR A O 1
ATOM 847 N N . ARG A 1 109 ? -8.482 6.419 -4.009 1.00 91.25 109 ARG A N 1
ATOM 848 C CA . ARG A 1 109 ? -9.298 5.471 -3.224 1.00 91.25 109 ARG A CA 1
ATOM 849 C C . ARG A 1 109 ? -10.029 6.122 -2.052 1.00 91.25 109 ARG A C 1
ATOM 851 O O . ARG A 1 109 ? -11.150 5.719 -1.729 1.00 91.25 109 ARG A O 1
ATOM 858 N N . LEU A 1 110 ? -9.421 7.119 -1.412 1.00 90.62 110 LEU A N 1
ATOM 859 C CA . LEU A 1 110 ? -10.046 7.884 -0.333 1.00 90.62 110 LEU A CA 1
ATOM 860 C C . LEU A 1 110 ? -11.152 8.810 -0.868 1.00 90.62 110 LEU A C 1
ATOM 862 O O . LEU A 1 110 ? -12.249 8.842 -0.302 1.00 90.62 110 LEU A O 1
ATOM 866 N N . ALA A 1 111 ? -10.915 9.491 -1.993 1.00 85.81 111 ALA A N 1
ATOM 867 C CA . ALA A 1 111 ? -11.879 10.396 -2.621 1.00 85.81 111 ALA A CA 1
ATOM 868 C C . ALA A 1 111 ? -13.145 9.673 -3.118 1.00 85.81 111 ALA A C 1
ATOM 870 O O . ALA A 1 111 ? -14.259 10.171 -2.936 1.00 85.81 111 ALA A O 1
ATOM 871 N N . ILE A 1 112 ? -13.006 8.462 -3.672 1.00 70.19 112 ILE A N 1
ATOM 872 C CA . ILE A 1 112 ? -14.143 7.657 -4.157 1.00 70.19 112 ILE A CA 1
ATOM 873 C C . ILE A 1 112 ? -15.152 7.363 -3.033 1.00 70.19 112 ILE A C 1
ATOM 875 O O . ILE A 1 112 ? -16.365 7.355 -3.265 1.00 70.19 112 ILE A O 1
ATOM 879 N N . LYS A 1 113 ? -14.696 7.151 -1.791 1.00 59.00 113 LYS A N 1
ATOM 880 C CA . LYS A 1 113 ? -15.602 6.891 -0.659 1.00 59.00 113 LYS A CA 1
ATOM 881 C C . LYS A 1 113 ? -16.351 8.153 -0.221 1.00 59.00 113 LYS A C 1
ATOM 883 O O . LYS A 1 113 ? -17.541 8.058 0.078 1.00 59.00 113 LYS A O 1
ATOM 888 N N . ALA A 1 114 ? -15.698 9.318 -0.254 1.00 60.62 114 ALA A N 1
ATOM 889 C CA . ALA A 1 114 ? -16.350 10.598 0.033 1.00 60.62 114 ALA A CA 1
ATOM 890 C C . ALA A 1 114 ? -17.532 10.853 -0.921 1.00 60.62 114 ALA A C 1
ATOM 892 O O . ALA A 1 114 ? -18.599 11.272 -0.484 1.00 60.62 114 ALA A O 1
ATOM 893 N N . GLN A 1 115 ? -17.388 10.502 -2.202 1.00 53.03 115 GLN A N 1
ATOM 894 C CA . GLN A 1 115 ? -18.447 10.671 -3.204 1.00 53.03 115 GLN A CA 1
ATOM 895 C C . GLN A 1 115 ? -19.576 9.631 -3.072 1.00 53.03 115 GLN A C 1
ATOM 897 O O . GLN A 1 115 ? -20.750 9.968 -3.221 1.00 53.03 115 GLN A O 1
ATOM 902 N N . ARG A 1 116 ? -19.258 8.373 -2.723 1.00 54.75 116 ARG A N 1
ATOM 903 C CA . ARG A 1 116 ? -20.271 7.315 -2.510 1.00 54.75 116 ARG A CA 1
ATOM 904 C C . ARG A 1 116 ? -21.133 7.536 -1.262 1.00 54.75 116 ARG A C 1
ATOM 906 O O . ARG A 1 116 ? -22.264 7.061 -1.238 1.00 54.75 116 ARG A O 1
ATOM 913 N N . GLY A 1 117 ? -20.626 8.245 -0.250 1.00 51.53 117 GLY A N 1
ATOM 914 C CA . GLY A 1 117 ? -21.409 8.643 0.927 1.00 51.53 117 GLY A CA 1
ATOM 915 C C . GLY A 1 117 ? -22.457 9.723 0.633 1.00 51.53 117 GLY A C 1
ATOM 916 O O . GLY A 1 117 ? -23.506 9.729 1.264 1.00 51.53 117 GLY A O 1
ATOM 917 N N . VAL A 1 118 ? -22.206 10.589 -0.354 1.00 51.41 118 VAL A N 1
ATOM 918 C CA . VAL A 1 118 ? -23.122 11.674 -0.754 1.00 51.41 118 VAL A CA 1
ATOM 919 C C . VAL A 1 118 ? -24.230 11.173 -1.686 1.00 51.41 118 VAL A C 1
ATOM 921 O O . VAL A 1 118 ? -25.360 11.634 -1.600 1.00 51.41 118 VAL A O 1
ATOM 924 N N . ALA A 1 119 ? -23.949 10.183 -2.538 1.00 51.28 119 ALA A N 1
ATOM 925 C CA . ALA A 1 119 ? -24.926 9.637 -3.487 1.00 51.28 119 ALA A CA 1
ATOM 926 C C . ALA A 1 119 ? -25.975 8.687 -2.864 1.00 51.28 119 ALA A C 1
ATOM 928 O O . ALA A 1 119 ? -26.776 8.102 -3.592 1.00 51.28 119 ALA A O 1
ATOM 929 N N . LYS A 1 120 ? -25.946 8.478 -1.541 1.00 44.75 120 LYS A N 1
ATOM 930 C CA . LYS A 1 120 ? -26.836 7.548 -0.824 1.00 44.75 120 LYS A CA 1
ATOM 931 C C . LYS A 1 120 ? -27.743 8.229 0.216 1.00 44.75 120 LYS A C 1
ATOM 933 O O . LYS A 1 120 ? -28.293 7.521 1.058 1.00 44.75 120 LYS A O 1
ATOM 938 N N . ALA A 1 121 ? -27.865 9.558 0.164 1.00 39.75 121 ALA A N 1
ATOM 939 C CA . ALA A 1 121 ? -28.763 10.362 0.998 1.00 39.75 121 ALA A CA 1
ATOM 940 C C . ALA A 1 121 ? -30.014 10.788 0.220 1.00 39.75 121 ALA A C 1
ATOM 942 O O . ALA A 1 121 ? -29.872 11.090 -0.987 1.00 39.75 121 ALA A O 1
#

Foldseek 3Di:
DDDDDDPDDPVVPDDPPDPQVVPPDQALDFCLVVLLVVLVVQLVVCVVVVPPPSVVLSVLLNVLLVVCVVVQEAGPVVQCVVQPPNDDPVSYDGPVVSVVSSVVSSVVVVVVVVVVVVVPD

InterPro domains:
  IPR004790 Isocitrate dehydrogenase NADP-dependent [PTHR11822] (19-111)
  IPR024084 Isopropylmalate dehydrogenase-like domain [PF00180] (17-102)

pLDDT: mean 75.89, std 21.21, range [36.19, 95.81]